Protein AF-A0A401YCT5-F1 (afdb_monomer_lite)

Foldseek 3Di:
DDDDDDDPVVVVVVVVLVCVVVVVLQDCDQFDADDDPNDGGDGHGRDPHPPDALVVCCVVCVVVPHHSLPDAAEDEDEEDADCDDAPDDRYYHLVSLLVNLLCCCQVNVHDHYHYDYPDPDCVRVVCCVPRNPVSNVVSNVVSVPDPDPPQDFDDDPDPDDGDDDDDDDDDD

Structure (mmCIF, N/CA/C/O backbone):
data_AF-A0A401YCT5-F1
#
_entry.id   AF-A0A401YCT5-F1
#
loop_
_atom_site.group_PDB
_atom_site.id
_atom_site.type_symbol
_atom_site.label_atom_id
_atom_site.label_alt_id
_atom_site.label_comp_id
_atom_site.label_asym_id
_atom_site.label_entity_id
_atom_site.label_seq_id
_atom_site.pdbx_PDB_ins_code
_atom_site.Cartn_x
_atom_site.Cartn_y
_atom_site.Cartn_z
_atom_site.occupancy
_atom_site.B_iso_or_equiv
_atom_site.auth_seq_id
_atom_site.auth_comp_id
_atom_site.auth_asym_id
_atom_site.auth_atom_id
_atom_site.pdbx_PDB_model_num
ATOM 1 N N . MET A 1 1 ? -13.717 17.353 10.729 1.00 43.44 1 MET A N 1
ATOM 2 C CA . MET A 1 1 ? -12.495 18.111 10.380 1.00 43.44 1 MET A CA 1
ATOM 3 C C . MET A 1 1 ? -12.785 19.583 10.639 1.00 43.44 1 MET A C 1
ATOM 5 O O . MET A 1 1 ? -13.664 20.114 9.981 1.00 43.44 1 MET A O 1
ATOM 9 N N . GLY A 1 2 ? -12.165 20.191 11.654 1.00 54.78 2 GLY A N 1
ATOM 10 C CA . GLY A 1 2 ? -12.547 21.516 12.175 1.00 54.78 2 GLY A CA 1
ATOM 11 C C . GLY A 1 2 ? -11.480 22.108 13.096 1.00 54.78 2 GLY A C 1
ATOM 12 O O . GLY A 1 2 ? -11.755 22.433 14.245 1.00 54.78 2 GLY A O 1
ATOM 13 N N . GLY A 1 3 ? -10.234 22.150 12.622 1.00 68.81 3 GLY A N 1
ATOM 14 C CA . GLY A 1 3 ? -9.149 22.804 13.353 1.00 68.81 3 GLY A CA 1
ATOM 15 C C . GLY A 1 3 ? -9.250 24.334 13.274 1.00 68.81 3 GLY A C 1
ATOM 16 O O . GLY A 1 3 ? -9.945 24.848 12.397 1.00 68.81 3 GLY A O 1
ATOM 17 N N . PRO A 1 4 ? -8.540 25.068 14.150 1.00 76.12 4 PRO A N 1
ATOM 18 C CA . PRO A 1 4 ? -8.446 26.522 14.059 1.00 76.12 4 PRO A CA 1
ATOM 19 C C . PRO A 1 4 ? -7.963 26.949 12.668 1.00 76.12 4 PRO A C 1
ATOM 21 O O . PRO A 1 4 ? -7.024 26.346 12.136 1.00 76.12 4 PRO A O 1
ATOM 24 N N . SER A 1 5 ? -8.587 27.981 12.092 1.00 78.38 5 SER A N 1
ATOM 25 C CA . SER A 1 5 ? -8.084 28.611 10.868 1.00 78.38 5 SER A CA 1
ATOM 26 C C . SER A 1 5 ? -6.718 29.234 11.160 1.00 78.38 5 SER A C 1
ATOM 28 O O . SER A 1 5 ? -6.582 29.967 12.137 1.00 78.38 5 SER A O 1
ATOM 30 N N . ARG A 1 6 ? -5.711 28.921 10.340 1.00 86.06 6 ARG A N 1
ATOM 31 C CA . ARG A 1 6 ? -4.319 29.371 10.501 1.00 86.06 6 ARG A CA 1
ATOM 32 C C . ARG A 1 6 ? -3.849 30.081 9.240 1.00 86.06 6 ARG A C 1
ATOM 34 O O . ARG A 1 6 ? -4.264 29.718 8.139 1.00 86.06 6 ARG A O 1
ATOM 41 N N . THR A 1 7 ? -2.965 31.062 9.392 1.00 92.50 7 THR A N 1
ATOM 42 C CA . THR A 1 7 ? -2.226 31.623 8.253 1.00 92.50 7 THR A CA 1
ATOM 43 C C . THR A 1 7 ? -1.269 30.574 7.663 1.00 92.50 7 THR A C 1
ATOM 45 O O . THR A 1 7 ? -0.924 29.609 8.349 1.00 92.50 7 THR A O 1
ATOM 48 N N . PRO A 1 8 ? -0.791 30.731 6.413 1.00 85.06 8 PRO A N 1
ATOM 49 C CA . PRO A 1 8 ? 0.145 29.775 5.816 1.00 85.06 8 PRO A CA 1
ATOM 50 C C . PRO A 1 8 ? 1.419 29.545 6.647 1.00 85.06 8 PRO A C 1
ATOM 52 O O . PRO A 1 8 ? 1.857 28.406 6.790 1.00 85.06 8 PRO A O 1
ATOM 55 N N . GLY A 1 9 ? 1.981 30.603 7.247 1.00 86.81 9 GLY A N 1
ATOM 56 C CA . GLY A 1 9 ? 3.164 30.495 8.110 1.00 86.81 9 GLY A CA 1
ATOM 57 C C . GLY A 1 9 ? 2.887 29.724 9.403 1.00 86.81 9 GLY A C 1
ATOM 58 O O . GLY A 1 9 ? 3.659 28.848 9.783 1.00 86.81 9 GLY A O 1
ATOM 59 N N . GLU A 1 10 ? 1.743 29.976 10.041 1.00 88.19 10 GLU A N 1
ATOM 60 C CA . GLU A 1 10 ? 1.317 29.237 11.236 1.00 88.19 10 GLU A CA 1
ATOM 61 C C . GLU A 1 10 ? 0.958 27.782 10.925 1.00 88.19 10 GLU A C 1
ATOM 63 O O . GLU A 1 10 ? 1.166 26.906 11.758 1.00 88.19 10 GLU A O 1
ATOM 68 N N . ALA A 1 11 ? 0.421 27.503 9.735 1.00 80.19 11 ALA A N 1
ATOM 69 C CA . ALA A 1 11 ? 0.149 26.142 9.291 1.00 80.19 11 ALA A CA 1
ATOM 70 C C . ALA A 1 11 ? 1.449 25.348 9.097 1.00 80.19 11 ALA A C 1
ATOM 72 O O . ALA A 1 11 ? 1.518 24.199 9.529 1.00 80.19 11 ALA A O 1
ATOM 73 N N . ALA A 1 12 ? 2.480 25.965 8.509 1.00 86.38 12 ALA A N 1
ATOM 74 C CA . ALA A 1 12 ? 3.793 25.343 8.349 1.00 86.38 12 ALA A CA 1
ATOM 75 C C . ALA A 1 12 ? 4.456 25.063 9.708 1.00 86.38 12 ALA A C 1
ATOM 77 O O . ALA A 1 12 ? 4.826 23.924 9.982 1.00 86.38 12 ALA A O 1
ATOM 78 N N . SER A 1 13 ? 4.505 26.057 10.603 1.00 88.00 13 SER A N 1
ATOM 79 C CA . SER A 1 13 ? 5.046 25.871 11.958 1.00 88.00 13 SER A CA 1
ATOM 80 C C . SER A 1 13 ? 4.264 24.844 12.784 1.00 88.00 13 SER A C 1
ATOM 82 O O . SER A 1 13 ? 4.860 24.075 13.534 1.00 88.00 13 SER A O 1
ATOM 84 N N . ALA A 1 14 ? 2.936 24.789 12.646 1.00 86.94 14 ALA A N 1
ATOM 85 C CA . ALA A 1 14 ? 2.133 23.756 13.293 1.00 86.94 14 ALA A CA 1
ATOM 86 C C . ALA A 1 14 ? 2.418 22.363 12.713 1.00 86.94 14 ALA A C 1
ATOM 88 O O . ALA A 1 14 ? 2.448 21.395 13.463 1.00 86.94 14 ALA A O 1
ATOM 89 N N . LEU A 1 15 ? 2.648 22.233 11.404 1.00 87.25 15 LEU A N 1
ATOM 90 C CA . LEU A 1 15 ? 2.974 20.941 10.802 1.00 87.25 15 LEU A CA 1
ATOM 91 C C . LEU A 1 15 ? 4.332 20.409 11.280 1.00 87.25 15 LEU A C 1
ATOM 93 O O . LEU A 1 15 ? 4.420 19.232 11.619 1.00 87.25 15 LEU A O 1
ATOM 97 N N . GLU A 1 16 ? 5.358 21.261 11.342 1.00 87.94 16 GLU A N 1
ATOM 98 C CA . GLU A 1 16 ? 6.670 20.902 11.904 1.00 87.94 16 GLU A CA 1
ATOM 99 C C . GLU A 1 16 ? 6.518 20.370 13.334 1.00 87.94 16 GLU A C 1
ATOM 101 O O . GLU A 1 16 ? 6.941 19.259 13.650 1.00 87.94 16 GLU A O 1
ATOM 106 N N . GLU A 1 17 ? 5.787 21.110 14.165 1.00 89.62 17 GLU A N 1
ATOM 107 C CA . GLU A 1 17 ? 5.539 20.737 15.552 1.00 89.62 17 GLU A CA 1
ATOM 108 C C . GLU A 1 17 ? 4.686 19.460 15.692 1.00 89.62 17 GLU A C 1
ATOM 110 O O . GLU A 1 17 ? 4.881 18.663 16.610 1.00 89.62 17 GLU A O 1
ATOM 115 N N . ALA A 1 18 ? 3.751 19.221 14.768 1.00 86.25 18 ALA A N 1
ATOM 116 C CA . ALA A 1 18 ? 2.960 17.996 14.735 1.00 86.25 18 ALA A CA 1
ATOM 117 C C . ALA A 1 18 ? 3.823 16.765 14.417 1.00 86.25 18 ALA A C 1
ATOM 119 O O . ALA A 1 18 ? 3.573 15.689 14.961 1.00 86.25 18 ALA A O 1
ATOM 120 N N . VAL A 1 19 ? 4.844 16.900 13.566 1.00 85.56 19 VAL A N 1
ATOM 121 C CA . VAL A 1 19 ? 5.789 15.809 13.278 1.00 85.56 19 VAL A CA 1
ATOM 122 C C . VAL A 1 19 ? 6.609 15.456 14.522 1.00 85.56 19 VAL A C 1
ATOM 124 O O . VAL A 1 19 ? 6.782 14.266 14.806 1.00 85.56 19 VAL A O 1
ATOM 127 N N . ASP A 1 20 ? 7.036 16.460 15.292 1.00 84.81 20 ASP A N 1
ATOM 128 C CA . ASP A 1 20 ? 7.740 16.268 16.568 1.00 84.81 20 ASP A CA 1
ATOM 129 C C . ASP A 1 20 ? 6.869 15.573 17.623 1.00 84.81 20 ASP A C 1
ATOM 131 O O . ASP A 1 20 ? 7.373 14.812 18.444 1.00 84.81 20 ASP A O 1
ATOM 135 N N . VAL A 1 21 ? 5.548 15.763 17.565 1.00 85.00 21 VAL A N 1
ATOM 136 C CA . VAL A 1 21 ? 4.576 15.055 18.410 1.00 85.00 21 VAL A CA 1
ATOM 137 C C . VAL A 1 21 ? 4.317 13.619 17.935 1.00 85.00 21 VAL A C 1
ATOM 139 O O . VAL A 1 21 ? 4.257 12.694 18.748 1.00 85.00 21 VAL A O 1
ATOM 142 N N . ILE A 1 22 ? 4.129 13.409 16.629 1.00 80.19 22 ILE A N 1
ATOM 143 C CA . ILE A 1 22 ? 3.685 12.121 16.070 1.00 80.19 22 ILE A CA 1
ATOM 144 C C . ILE A 1 22 ? 4.801 11.070 16.096 1.00 80.19 22 ILE A C 1
ATOM 146 O O . ILE A 1 22 ? 4.525 9.899 16.357 1.00 80.19 22 ILE A O 1
ATOM 150 N N . ARG A 1 23 ? 6.060 11.453 15.851 1.00 77.38 23 ARG A N 1
ATOM 151 C CA . ARG A 1 23 ? 7.175 10.489 15.798 1.00 77.38 23 ARG A CA 1
ATOM 152 C C . ARG A 1 23 ? 7.395 9.750 17.129 1.00 77.38 23 ARG A C 1
ATOM 154 O O . ARG A 1 23 ? 7.425 8.520 17.092 1.00 77.38 23 ARG A O 1
ATOM 161 N N . PRO A 1 24 ? 7.481 10.425 18.293 1.00 76.62 24 PRO A N 1
ATOM 162 C CA . PRO A 1 24 ? 7.557 9.744 19.587 1.00 76.62 24 PRO A CA 1
ATOM 163 C C . PRO A 1 24 ? 6.280 8.962 19.924 1.00 76.62 24 PRO A C 1
ATOM 165 O O . PRO A 1 24 ? 6.342 7.909 20.545 1.00 76.62 24 PRO A O 1
ATOM 168 N N . MET A 1 25 ? 5.108 9.418 19.463 1.00 74.44 25 MET A N 1
ATOM 169 C CA . MET A 1 25 ? 3.845 8.678 19.627 1.00 74.44 25 MET A CA 1
ATOM 170 C C . MET A 1 25 ? 3.819 7.328 18.888 1.00 74.44 25 MET A C 1
ATOM 172 O O . MET A 1 25 ? 2.940 6.510 19.161 1.00 74.44 25 MET A O 1
ATOM 176 N N . TRP A 1 26 ? 4.755 7.086 17.966 1.00 70.25 26 TRP A N 1
ATOM 177 C CA . TRP A 1 26 ? 4.943 5.813 17.259 1.00 70.25 26 TRP A CA 1
ATOM 178 C C . TRP A 1 26 ? 6.243 5.082 17.652 1.00 70.25 26 TRP A C 1
ATOM 180 O O . TRP A 1 26 ? 6.621 4.105 16.996 1.00 70.25 26 TRP A O 1
ATOM 190 N N . SER A 1 27 ? 6.930 5.535 18.708 1.00 64.06 27 SER A N 1
ATOM 191 C CA . SER A 1 27 ? 8.117 4.886 19.278 1.00 64.06 27 SER A CA 1
ATOM 192 C C . SER A 1 27 ? 7.753 3.980 20.469 1.00 64.06 27 SER A C 1
ATOM 194 O O . SER A 1 27 ? 6.594 3.895 20.870 1.00 64.06 27 SER A O 1
ATOM 196 N N . ASP A 1 28 ? 8.741 3.281 21.041 1.00 60.97 28 ASP A N 1
ATOM 197 C CA . ASP A 1 28 ? 8.564 2.459 22.254 1.00 60.97 28 ASP A CA 1
ATOM 198 C C . ASP A 1 28 ? 8.748 3.271 23.556 1.00 60.97 28 ASP A C 1
ATOM 200 O O . ASP A 1 28 ? 9.032 2.719 24.624 1.00 60.97 28 ASP A O 1
ATOM 204 N N . GLU A 1 29 ? 8.652 4.600 23.490 1.00 71.31 29 GLU A N 1
ATOM 205 C CA . GLU A 1 29 ? 8.807 5.455 24.663 1.00 71.31 29 GLU A CA 1
ATOM 206 C C . GLU A 1 29 ? 7.686 5.242 25.684 1.00 71.31 29 GLU A C 1
ATOM 208 O O . GLU A 1 29 ? 6.504 5.182 25.360 1.00 71.31 29 GLU A O 1
ATOM 213 N N . ARG A 1 30 ? 8.051 5.193 26.971 1.00 69.62 30 ARG A N 1
ATOM 214 C CA . ARG A 1 30 ? 7.075 5.017 28.060 1.00 69.62 30 ARG A CA 1
ATOM 215 C C . ARG A 1 30 ? 6.119 6.199 28.215 1.00 69.62 30 ARG A C 1
ATOM 217 O O . ARG A 1 30 ? 5.020 6.015 28.715 1.00 69.62 30 ARG A O 1
ATOM 224 N N . SER A 1 31 ? 6.534 7.409 27.847 1.00 80.75 31 SER A N 1
ATOM 225 C CA . SER A 1 31 ? 5.697 8.607 27.937 1.00 80.75 31 SER A CA 1
ATOM 226 C C . SER A 1 31 ? 6.256 9.714 27.051 1.00 80.75 31 SER A C 1
ATOM 228 O O . SER A 1 31 ? 7.426 10.064 27.205 1.00 80.75 31 SER A O 1
ATOM 230 N N . VAL A 1 32 ? 5.410 10.324 26.230 1.00 82.06 32 VAL A N 1
ATOM 231 C CA . VAL A 1 32 ? 5.748 11.454 25.364 1.00 82.06 32 VAL A CA 1
ATOM 232 C C . VAL A 1 32 ? 5.346 12.756 26.046 1.00 82.06 32 VAL A C 1
ATOM 234 O O . VAL A 1 32 ? 4.208 12.939 26.496 1.00 82.06 32 VAL A O 1
ATOM 237 N N . ARG A 1 33 ? 6.301 13.682 26.133 1.00 85.25 33 ARG A N 1
ATOM 238 C CA . ARG A 1 33 ? 6.078 15.062 26.567 1.00 85.25 33 ARG A CA 1
ATOM 239 C C . ARG A 1 33 ? 6.488 15.989 25.440 1.00 85.25 33 ARG A C 1
ATOM 241 O O . ARG A 1 33 ? 7.541 15.795 24.848 1.00 85.25 33 ARG A O 1
ATOM 248 N N . HIS A 1 34 ? 5.669 16.995 25.185 1.00 86.25 34 HIS A N 1
ATOM 249 C CA . HIS A 1 34 ? 5.949 18.014 24.184 1.00 86.25 34 HIS A CA 1
ATOM 250 C C . HIS A 1 34 ? 5.352 19.331 24.651 1.00 86.25 34 HIS A C 1
ATOM 252 O O . HIS A 1 34 ? 4.202 19.354 25.079 1.00 86.25 34 HIS A O 1
ATOM 258 N N . ALA A 1 35 ? 6.118 20.411 24.596 1.00 87.69 35 ALA A N 1
ATOM 259 C CA . ALA A 1 35 ? 5.661 21.735 25.007 1.00 87.69 35 ALA A CA 1
ATOM 260 C C . ALA A 1 35 ? 5.941 22.730 23.883 1.00 87.69 35 ALA A C 1
ATOM 262 O O . ALA A 1 35 ? 6.817 23.587 23.992 1.00 87.69 35 ALA A O 1
ATOM 263 N N . GLY A 1 36 ? 5.232 22.555 22.771 1.00 88.25 36 GLY A N 1
ATOM 264 C CA . GLY A 1 36 ? 5.334 23.448 21.632 1.00 88.25 36 GLY A CA 1
ATOM 265 C C . GLY A 1 36 ? 4.265 24.543 21.651 1.00 88.25 36 GLY A C 1
ATOM 266 O O . GLY A 1 36 ? 3.459 24.661 22.579 1.00 88.25 36 GLY A O 1
ATOM 267 N N . ARG A 1 37 ? 4.293 25.400 20.631 1.00 87.81 37 ARG A N 1
ATOM 268 C CA . ARG A 1 37 ? 3.412 26.572 20.524 1.00 87.81 37 ARG A CA 1
ATOM 269 C C . ARG A 1 37 ? 2.002 26.197 20.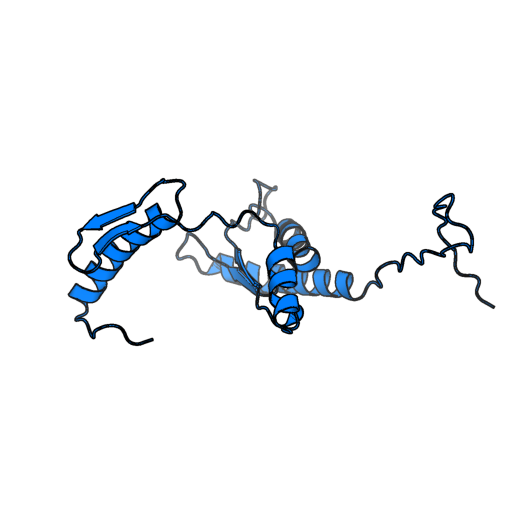075 1.00 87.81 37 ARG A C 1
ATOM 271 O O . ARG A 1 37 ? 1.063 26.942 20.341 1.00 87.81 37 ARG A O 1
ATOM 278 N N . HIS A 1 38 ? 1.850 25.078 19.374 1.00 84.94 38 HIS A N 1
ATOM 279 C CA . HIS A 1 38 ? 0.594 24.634 18.774 1.00 84.94 38 HIS A CA 1
ATOM 280 C C . HIS A 1 38 ? 0.029 23.357 19.414 1.00 84.94 38 HIS A C 1
ATOM 282 O O . HIS A 1 38 ? -1.184 23.148 19.381 1.00 84.94 38 HIS A O 1
ATOM 288 N N . TYR A 1 39 ? 0.882 22.528 20.008 1.00 85.12 39 TYR A N 1
ATOM 289 C CA . TYR A 1 39 ? 0.585 21.229 20.583 1.00 85.12 39 TYR A CA 1
ATOM 290 C C . TYR A 1 39 ? 1.327 21.063 21.907 1.00 85.12 39 TYR A C 1
ATOM 292 O O . TYR A 1 39 ? 2.526 21.313 22.029 1.00 85.12 39 TYR A O 1
ATOM 300 N N . HIS A 1 40 ? 0.603 20.580 22.911 1.00 88.75 40 HIS A N 1
ATOM 301 C CA . HIS A 1 40 ? 1.155 20.321 24.230 1.00 88.75 40 HIS A CA 1
ATOM 302 C C . HIS A 1 40 ? 0.753 18.920 24.693 1.00 88.75 40 HIS A C 1
ATOM 304 O O . HIS A 1 40 ? -0.433 18.605 24.788 1.00 88.75 40 HIS A O 1
ATOM 310 N N . LEU A 1 41 ? 1.743 18.085 25.003 1.00 82.69 41 LEU A N 1
ATOM 311 C CA . LEU A 1 41 ? 1.581 16.739 25.541 1.00 82.69 41 LEU A CA 1
ATOM 312 C C . LEU A 1 41 ? 2.184 16.661 26.942 1.00 82.69 41 LEU A C 1
ATOM 314 O O . LEU A 1 41 ? 3.368 16.923 27.144 1.00 82.69 41 LEU A O 1
ATOM 318 N N . ALA A 1 42 ? 1.378 16.229 27.908 1.00 84.31 42 ALA A N 1
ATOM 319 C CA . ALA A 1 42 ? 1.772 16.115 29.308 1.00 84.31 42 ALA A CA 1
ATOM 320 C C . ALA A 1 42 ? 1.928 14.644 29.734 1.00 84.31 42 ALA A C 1
ATOM 322 O O . ALA A 1 42 ? 1.198 14.155 30.589 1.00 84.31 42 ALA A O 1
ATOM 323 N N . GLY A 1 43 ? 2.884 13.926 29.136 1.00 79.94 43 GLY A N 1
ATOM 324 C CA . GLY A 1 43 ? 3.198 12.544 29.525 1.00 79.94 43 GLY A CA 1
ATOM 325 C C . GLY A 1 43 ? 2.222 11.517 28.954 1.00 79.94 43 GLY A C 1
ATOM 326 O O . GLY A 1 43 ? 1.873 10.547 29.627 1.00 79.94 43 GLY A O 1
ATOM 327 N N . VAL A 1 44 ? 1.775 11.739 27.718 1.00 79.88 44 VAL A N 1
ATOM 328 C CA . VAL A 1 44 ? 0.878 10.821 27.010 1.00 79.88 44 VAL A CA 1
ATOM 329 C C . VAL A 1 44 ? 1.619 9.519 26.732 1.00 79.88 44 VAL A C 1
ATOM 331 O O . VAL A 1 44 ? 2.761 9.539 26.285 1.00 79.88 44 VAL A O 1
ATOM 334 N N . HIS A 1 45 ? 0.984 8.385 27.010 1.00 75.69 45 HIS A N 1
ATOM 335 C CA . HIS A 1 45 ? 1.551 7.085 26.668 1.00 75.69 45 HIS A CA 1
ATOM 336 C C . HIS A 1 45 ? 1.245 6.793 25.192 1.00 75.69 45 HIS A C 1
ATOM 338 O O . HIS A 1 45 ? 0.067 6.848 24.818 1.00 75.69 45 HIS A O 1
ATOM 344 N N . PRO A 1 46 ? 2.259 6.503 24.355 1.00 69.31 46 PRO A N 1
ATOM 345 C CA . PRO A 1 46 ? 2.043 5.990 23.009 1.00 69.31 46 PRO A CA 1
ATOM 346 C C . PRO A 1 46 ? 1.076 4.808 23.030 1.00 69.31 46 PRO A C 1
ATOM 348 O O . PRO A 1 46 ? 1.126 3.963 23.929 1.00 69.31 46 PRO A O 1
ATOM 351 N N . GLY A 1 47 ? 0.174 4.758 22.048 1.00 54.91 47 GLY A N 1
ATOM 352 C CA . GLY A 1 47 ? -0.677 3.586 21.870 1.00 54.91 47 GLY A CA 1
ATOM 353 C C . GLY A 1 47 ? 0.196 2.344 21.664 1.00 54.91 47 GLY A C 1
ATOM 354 O O . GLY A 1 47 ? 1.298 2.466 21.121 1.00 54.91 47 GLY A O 1
ATOM 355 N N . PRO A 1 48 ? -0.257 1.150 22.083 1.00 58.38 48 PRO A N 1
ATOM 356 C CA . PRO A 1 48 ? 0.502 -0.064 21.831 1.00 58.38 48 PRO A CA 1
ATOM 357 C C . PRO A 1 48 ? 0.782 -0.150 20.332 1.00 58.38 48 PRO A C 1
ATOM 359 O O . PRO A 1 48 ? -0.119 0.082 19.516 1.00 58.38 48 PRO A O 1
ATOM 362 N N . ARG A 1 49 ? 2.026 -0.481 19.962 1.00 53.91 49 ARG A N 1
ATOM 363 C CA . ARG A 1 49 ? 2.325 -0.848 18.577 1.00 53.91 49 ARG A CA 1
ATOM 364 C C . ARG A 1 49 ? 1.269 -1.846 18.114 1.00 53.91 49 ARG A C 1
ATOM 366 O O . ARG A 1 49 ? 0.924 -2.724 18.905 1.00 53.91 49 ARG A O 1
ATOM 373 N N . PRO A 1 50 ? 0.755 -1.746 16.878 1.00 51.66 50 PRO A N 1
ATOM 374 C CA . PRO A 1 50 ? -0.096 -2.790 16.335 1.00 51.66 50 PRO A CA 1
ATOM 375 C C . PRO A 1 50 ? 0.649 -4.133 16.416 1.00 51.66 50 PRO A C 1
ATOM 377 O O . PRO A 1 50 ? 1.540 -4.414 15.624 1.00 51.66 50 PRO A O 1
ATOM 380 N N . VAL A 1 51 ? 0.333 -4.923 17.443 1.00 48.62 51 VAL A N 1
ATOM 381 C CA . VAL A 1 51 ? 1.011 -6.181 17.807 1.00 48.62 51 VAL A CA 1
ATOM 382 C C . VAL A 1 51 ? 0.375 -7.390 17.129 1.00 48.62 51 VAL A C 1
ATOM 384 O O . VAL A 1 51 ? 0.813 -8.519 17.329 1.00 48.62 51 VAL A O 1
ATOM 387 N N . HIS A 1 52 ? -0.675 -7.171 16.338 1.00 51.06 52 HIS A N 1
ATOM 388 C CA . HIS A 1 52 ? -1.518 -8.243 15.843 1.00 51.06 52 HIS A CA 1
ATOM 389 C C . HIS A 1 52 ? -1.443 -8.385 14.322 1.00 51.06 52 HIS A C 1
ATOM 391 O O . HIS A 1 52 ? -1.405 -7.374 13.615 1.00 51.06 52 HIS A O 1
ATOM 397 N N . PRO A 1 53 ? -1.470 -9.632 13.814 1.00 56.00 53 PRO A N 1
ATOM 398 C CA . PRO A 1 53 ? -1.649 -9.888 12.395 1.00 56.00 53 PRO A CA 1
ATOM 399 C C . PRO A 1 53 ? -2.950 -9.238 11.914 1.00 56.00 53 PRO A C 1
ATOM 401 O O . PRO A 1 53 ? -3.889 -9.040 12.689 1.00 56.00 53 PRO A O 1
ATOM 404 N N . MET A 1 54 ? -3.013 -8.921 10.622 1.00 60.22 54 MET A N 1
ATOM 405 C CA . MET A 1 54 ? -4.140 -8.199 10.015 1.00 60.22 54 MET A CA 1
ATOM 406 C C . MET A 1 54 ? -5.514 -8.827 10.304 1.00 60.22 54 MET A C 1
ATOM 408 O O . MET A 1 54 ? -6.500 -8.097 10.339 1.00 60.22 54 MET A O 1
ATOM 412 N N . GLY A 1 55 ? -5.568 -10.126 10.629 1.00 62.72 55 GLY A N 1
ATOM 413 C CA . GLY A 1 55 ? -6.783 -10.823 11.064 1.00 62.72 55 GLY A CA 1
ATOM 414 C C . GLY A 1 55 ? -7.505 -10.199 12.268 1.00 62.72 55 GLY A C 1
ATOM 415 O O . GLY A 1 55 ? -8.725 -10.285 12.337 1.00 62.72 55 GLY A O 1
ATOM 416 N N . ARG A 1 56 ? -6.822 -9.470 13.164 1.00 76.38 56 ARG A N 1
ATOM 417 C CA . ARG A 1 56 ? -7.505 -8.817 14.3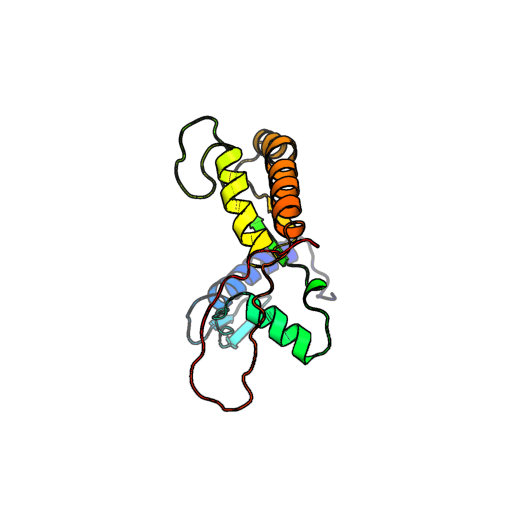01 1.00 76.38 56 ARG A CA 1
ATOM 418 C C . ARG A 1 56 ? -8.414 -7.658 13.884 1.00 76.38 56 ARG A C 1
ATOM 420 O O . ARG A 1 56 ? -9.354 -7.316 14.595 1.00 76.38 56 ARG A O 1
ATOM 427 N N . ILE A 1 57 ? -8.145 -7.039 12.734 1.00 79.50 57 ILE A N 1
ATOM 428 C CA . ILE A 1 57 ? -9.035 -6.014 12.173 1.00 79.50 57 ILE A CA 1
ATOM 429 C C . ILE A 1 57 ? -10.348 -6.665 11.719 1.00 79.50 57 ILE A C 1
ATOM 431 O O . ILE A 1 57 ? -11.409 -6.063 11.870 1.00 79.50 57 ILE A O 1
ATOM 435 N N . ASP A 1 58 ? -10.280 -7.894 11.208 1.00 82.75 58 ASP A N 1
ATOM 436 C CA . ASP A 1 58 ? -11.443 -8.643 10.729 1.00 82.75 58 ASP A CA 1
ATOM 437 C C . ASP A 1 58 ? -12.294 -9.120 11.898 1.00 82.75 58 ASP A C 1
ATOM 439 O O . ASP A 1 58 ? -13.509 -8.941 11.879 1.00 82.75 58 ASP A O 1
ATOM 443 N N . GLU A 1 59 ? -11.645 -9.650 12.936 1.00 82.88 59 GLU A N 1
ATOM 444 C CA . GLU A 1 59 ? -12.282 -9.999 14.208 1.00 82.88 59 GLU A CA 1
ATOM 445 C C . GLU A 1 59 ? -13.001 -8.781 14.799 1.00 82.88 59 GLU A C 1
ATOM 447 O O . GLU A 1 59 ? -14.207 -8.832 15.030 1.00 82.88 59 GLU A O 1
ATOM 452 N N . GLY A 1 60 ? -12.306 -7.646 14.932 1.00 84.88 60 GLY A N 1
ATOM 453 C CA . GLY A 1 60 ? -12.89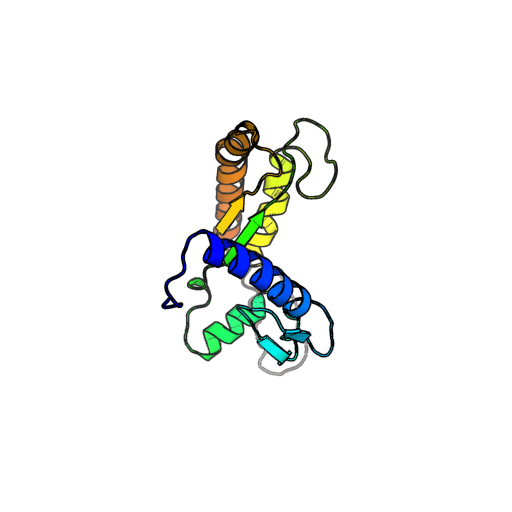9 -6.420 15.467 1.00 84.88 60 GLY A CA 1
ATOM 454 C C . GLY A 1 60 ? -14.029 -5.852 14.600 1.00 84.88 60 GLY A C 1
ATOM 455 O O . GLY A 1 60 ? -14.991 -5.298 15.128 1.00 84.88 60 GLY A O 1
ATOM 456 N N . ALA A 1 61 ? -13.954 -5.993 13.272 1.00 83.56 61 ALA A N 1
ATOM 457 C CA . ALA A 1 61 ? -15.051 -5.619 12.381 1.00 83.56 61 ALA A CA 1
ATOM 458 C C . ALA A 1 61 ? -16.269 -6.533 12.592 1.00 83.56 61 ALA A C 1
ATOM 460 O O . ALA A 1 61 ? -17.387 -6.037 12.745 1.00 83.56 61 ALA A O 1
ATOM 461 N N . ALA A 1 62 ? -16.049 -7.847 12.659 1.00 87.06 62 ALA A N 1
ATOM 462 C CA . ALA A 1 62 ? -17.106 -8.828 12.861 1.00 87.06 62 ALA A CA 1
ATOM 463 C C . ALA A 1 62 ? -17.801 -8.667 14.225 1.00 87.06 62 ALA A C 1
ATOM 465 O O . ALA A 1 62 ? -19.027 -8.744 14.288 1.00 87.06 62 ALA A O 1
ATOM 466 N N . GLU A 1 63 ? -17.050 -8.371 15.292 1.00 92.50 63 GLU A N 1
ATOM 467 C CA . GLU A 1 63 ? -17.577 -8.130 16.646 1.00 92.50 63 GLU A CA 1
ATOM 468 C C . GLU A 1 63 ? -18.620 -7.003 16.698 1.00 92.50 63 GLU A C 1
ATOM 470 O O . GLU A 1 63 ? -19.567 -7.069 17.480 1.00 92.50 63 GLU A O 1
ATOM 475 N N . VAL A 1 64 ? -18.490 -5.991 15.835 1.00 93.88 64 VAL A N 1
ATOM 476 C CA . VAL A 1 64 ? -19.446 -4.873 15.730 1.00 93.88 64 VAL A CA 1
ATOM 477 C C . VAL A 1 64 ? -20.434 -5.032 14.568 1.00 93.88 64 VAL A C 1
ATOM 479 O O . VAL A 1 64 ? -21.099 -4.072 14.181 1.00 93.88 64 VAL A O 1
ATOM 482 N N . GLY A 1 65 ? -20.530 -6.232 13.986 1.00 91.50 65 GLY A N 1
ATOM 483 C CA . GLY A 1 65 ? -21.446 -6.547 12.886 1.00 91.50 65 GLY A CA 1
ATOM 484 C C . GLY A 1 65 ? -21.063 -5.929 11.538 1.00 91.50 65 GLY A C 1
ATOM 485 O O . GLY A 1 65 ? -21.885 -5.890 10.623 1.00 91.50 65 GLY A O 1
ATOM 486 N N . ARG A 1 66 ? -19.829 -5.438 11.386 1.00 89.94 66 ARG A N 1
ATOM 487 C CA . ARG A 1 66 ? -19.307 -4.945 10.110 1.00 89.94 66 ARG A CA 1
ATOM 488 C C . ARG A 1 66 ? -18.721 -6.106 9.314 1.00 89.94 66 ARG A C 1
ATOM 490 O O . ARG A 1 66 ? -17.851 -6.822 9.795 1.00 89.94 66 ARG A O 1
ATOM 497 N N . GLU A 1 67 ? -19.116 -6.231 8.050 1.00 87.12 67 GLU A N 1
ATOM 498 C CA . GLU A 1 67 ? -18.501 -7.191 7.131 1.00 87.12 67 GLU A CA 1
ATOM 499 C C . GLU A 1 67 ? -17.004 -6.857 6.915 1.00 87.12 67 GLU A C 1
ATOM 501 O O . GLU A 1 67 ? -16.698 -5.770 6.406 1.00 87.12 67 GLU A O 1
ATOM 506 N N . PRO A 1 68 ? -16.052 -7.761 7.241 1.00 83.19 68 PRO A N 1
ATOM 507 C CA . PRO A 1 68 ? -14.612 -7.491 7.128 1.00 83.19 68 PRO A CA 1
ATOM 508 C C . PRO A 1 68 ? -14.143 -7.111 5.716 1.00 83.19 68 PRO A C 1
ATOM 510 O O . PRO A 1 68 ? -13.189 -6.342 5.559 1.00 83.19 68 PRO A O 1
ATOM 513 N N . ALA A 1 69 ? -14.835 -7.596 4.681 1.00 81.06 69 ALA A N 1
ATOM 514 C CA . ALA A 1 69 ? -14.558 -7.264 3.282 1.00 81.06 69 ALA A CA 1
ATOM 515 C C . ALA A 1 69 ? -14.807 -5.780 2.943 1.00 81.06 69 ALA A C 1
ATOM 517 O O . ALA A 1 69 ? -14.258 -5.269 1.971 1.00 81.06 69 ALA A O 1
ATOM 518 N N . THR A 1 70 ? -15.581 -5.058 3.761 1.00 85.19 70 THR A N 1
ATOM 519 C CA . THR A 1 70 ? -15.830 -3.610 3.604 1.00 85.19 70 THR A CA 1
ATOM 520 C C . THR A 1 70 ? -14.727 -2.740 4.210 1.00 85.19 70 THR A C 1
ATOM 522 O O . THR A 1 70 ? -14.767 -1.508 4.122 1.00 85.19 70 THR A O 1
ATOM 525 N N . VAL A 1 71 ? -13.759 -3.343 4.903 1.00 83.12 71 VAL A N 1
ATOM 526 C CA . VAL A 1 71 ? -12.592 -2.634 5.429 1.00 83.12 71 VAL A CA 1
ATOM 527 C C . VAL A 1 71 ? -11.623 -2.397 4.284 1.00 83.12 71 VAL A C 1
ATOM 529 O O . VAL A 1 71 ? -11.060 -3.343 3.747 1.00 83.12 71 VAL A O 1
ATOM 532 N N . ARG A 1 72 ? -11.407 -1.125 3.942 1.00 83.00 72 ARG A N 1
ATOM 533 C CA . ARG A 1 72 ? -10.418 -0.737 2.940 1.00 83.00 72 ARG A CA 1
ATOM 534 C C . ARG A 1 72 ? -9.007 -0.838 3.521 1.00 83.00 72 ARG A C 1
ATOM 536 O O . ARG A 1 72 ? -8.692 -0.137 4.483 1.00 83.00 72 ARG A O 1
ATOM 543 N N . ARG A 1 73 ? -8.161 -1.686 2.937 1.00 81.69 73 ARG A N 1
ATOM 544 C CA . ARG A 1 73 ? -6.778 -1.945 3.364 1.00 81.69 73 ARG A CA 1
ATOM 545 C C . ARG A 1 73 ? -5.802 -1.350 2.360 1.00 81.69 73 ARG A C 1
ATOM 547 O O . ARG A 1 73 ? -5.659 -1.833 1.235 1.00 81.69 73 ARG A O 1
ATOM 554 N N . VAL A 1 74 ? -5.145 -0.278 2.796 1.00 83.44 74 VAL A N 1
ATOM 555 C CA . VAL A 1 74 ? -4.218 0.514 1.988 1.00 83.44 74 VAL A CA 1
ATOM 556 C C . VAL A 1 74 ? -2.782 0.232 2.415 1.00 83.44 74 VAL A C 1
ATOM 558 O O . VAL A 1 74 ? -2.455 0.367 3.593 1.00 83.44 74 VAL A O 1
ATOM 561 N N . ARG A 1 75 ? -1.912 -0.102 1.457 1.00 78.75 75 ARG A N 1
ATOM 562 C CA . ARG A 1 75 ? -0.469 -0.259 1.673 1.00 78.75 75 ARG A CA 1
ATOM 563 C C . ARG A 1 75 ? 0.319 0.726 0.822 1.00 78.75 75 ARG A C 1
ATOM 565 O O . ARG A 1 75 ? 0.134 0.784 -0.392 1.00 78.75 75 ARG A O 1
ATOM 572 N N . ASN A 1 76 ? 1.249 1.437 1.453 1.00 79.06 76 ASN A N 1
ATOM 573 C CA . ASN A 1 76 ? 2.260 2.205 0.736 1.00 79.06 76 ASN A CA 1
ATOM 574 C C . ASN A 1 76 ? 3.345 1.257 0.215 1.00 79.06 76 ASN A C 1
ATOM 576 O O . ASN A 1 76 ? 3.856 0.413 0.953 1.00 79.06 76 ASN A O 1
ATOM 580 N N . VAL A 1 77 ? 3.678 1.392 -1.062 1.00 81.50 77 VAL A N 1
ATOM 581 C CA . VAL A 1 77 ? 4.625 0.546 -1.781 1.00 81.50 77 VAL A CA 1
ATOM 582 C C . VAL A 1 77 ? 5.752 1.427 -2.301 1.00 81.50 77 VAL A C 1
ATOM 584 O O . VAL A 1 77 ? 5.523 2.322 -3.113 1.00 81.50 77 VAL A O 1
ATOM 587 N N . PHE A 1 78 ? 6.965 1.145 -1.840 1.00 78.81 78 PHE A N 1
ATOM 588 C CA . PHE A 1 78 ? 8.194 1.823 -2.239 1.00 78.81 78 PHE A CA 1
ATOM 589 C C . PHE A 1 78 ? 9.179 0.791 -2.781 1.00 78.81 78 PHE A C 1
ATOM 591 O O . PHE A 1 78 ? 9.149 -0.363 -2.359 1.00 78.81 78 PHE A O 1
ATOM 598 N N . GLY A 1 79 ? 10.029 1.206 -3.716 1.00 81.00 79 GLY A N 1
ATOM 599 C CA . GLY A 1 79 ? 11.038 0.338 -4.313 1.00 81.00 79 GLY A CA 1
ATOM 600 C C . GLY A 1 79 ? 11.464 0.793 -5.704 1.00 81.00 79 GLY A C 1
ATOM 601 O O . GLY A 1 79 ? 10.867 1.704 -6.287 1.00 81.00 79 GLY A O 1
ATOM 602 N N . THR A 1 80 ? 12.450 0.109 -6.270 1.00 84.06 80 THR A N 1
ATOM 603 C CA . THR A 1 80 ? 13.039 0.446 -7.571 1.00 84.06 80 THR A CA 1
ATOM 604 C C . THR A 1 80 ? 12.749 -0.650 -8.594 1.00 84.06 80 THR A C 1
ATOM 606 O O . THR A 1 80 ? 13.155 -1.801 -8.427 1.00 84.06 80 THR A O 1
ATOM 609 N N . VAL A 1 81 ? 12.050 -0.295 -9.677 1.00 85.62 81 VAL A N 1
ATOM 610 C CA . VAL A 1 81 ? 11.847 -1.203 -10.817 1.00 85.62 81 VAL A CA 1
ATOM 611 C C . VAL A 1 81 ? 13.094 -1.152 -11.692 1.00 85.62 81 VAL A C 1
ATOM 613 O O . VAL A 1 81 ? 13.461 -0.081 -12.178 1.00 85.62 81 VAL A O 1
ATOM 616 N N . THR A 1 82 ? 13.739 -2.296 -11.894 1.00 86.94 82 THR A N 1
ATOM 617 C CA . THR A 1 82 ? 14.954 -2.419 -12.710 1.00 86.94 82 THR A CA 1
ATOM 618 C C . THR A 1 82 ? 14.799 -3.556 -13.711 1.00 86.94 82 THR A C 1
ATOM 620 O O . THR A 1 82 ? 14.064 -4.503 -13.467 1.00 86.94 82 THR A O 1
ATOM 623 N N . ASP A 1 83 ? 15.514 -3.494 -14.832 1.00 87.25 83 ASP A N 1
ATOM 624 C CA . ASP A 1 83 ? 15.571 -4.603 -15.800 1.00 87.25 83 ASP A CA 1
ATOM 625 C C . ASP A 1 83 ? 16.671 -5.628 -15.444 1.00 87.25 83 ASP A C 1
ATOM 627 O O . ASP A 1 83 ? 16.882 -6.614 -16.147 1.00 87.25 83 ASP A O 1
ATOM 631 N N . GLY A 1 84 ? 17.401 -5.370 -14.352 1.00 87.50 84 GLY A N 1
ATOM 632 C CA . GLY A 1 84 ? 18.505 -6.184 -13.855 1.00 87.50 84 GLY A CA 1
ATOM 633 C C . GLY A 1 84 ? 18.068 -7.265 -12.858 1.00 87.50 84 GLY A C 1
ATOM 634 O O . GLY A 1 84 ? 16.878 -7.439 -12.595 1.00 87.50 84 GLY A O 1
ATOM 635 N N . PRO A 1 85 ? 19.029 -8.010 -12.284 1.00 87.50 85 PRO A N 1
ATOM 636 C CA . PRO A 1 85 ? 18.737 -9.019 -11.273 1.00 87.50 85 PRO A CA 1
ATOM 637 C C . PRO A 1 85 ? 18.095 -8.405 -10.022 1.00 87.50 85 PRO A C 1
ATOM 639 O O . PRO A 1 85 ? 18.299 -7.232 -9.704 1.00 87.50 85 PRO A O 1
ATOM 642 N N . SER A 1 86 ? 17.347 -9.234 -9.295 1.00 89.62 86 SER A N 1
ATOM 643 C CA . SER A 1 86 ? 16.754 -8.890 -8.003 1.00 89.62 86 SER A CA 1
ATOM 644 C C . SER A 1 86 ? 17.815 -8.388 -7.020 1.00 89.62 86 SER A C 1
ATOM 646 O O . SER A 1 86 ? 18.781 -9.090 -6.728 1.00 89.62 86 SER A O 1
ATOM 648 N N . GLY A 1 87 ? 17.620 -7.179 -6.499 1.00 84.12 87 GLY A N 1
ATOM 649 C CA . GLY A 1 87 ? 18.495 -6.518 -5.525 1.00 84.12 87 GLY A CA 1
ATOM 650 C C . GLY A 1 87 ? 17.929 -6.478 -4.103 1.00 84.12 87 GLY A C 1
ATOM 651 O O . GLY A 1 87 ? 18.504 -5.826 -3.239 1.00 84.12 87 GLY A O 1
ATOM 652 N N . GLY A 1 88 ? 16.796 -7.137 -3.859 1.00 82.88 88 GLY A N 1
ATOM 653 C CA . GLY A 1 88 ? 16.092 -7.144 -2.576 1.00 82.88 88 GLY A CA 1
ATOM 654 C C . GLY A 1 88 ? 14.589 -6.960 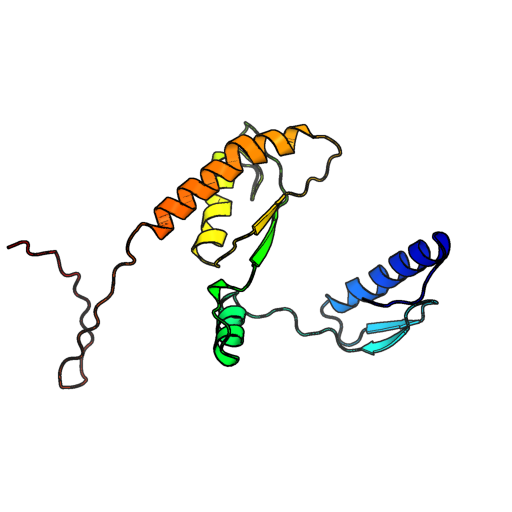-2.757 1.00 82.88 88 GLY A C 1
ATOM 655 O O . GLY A 1 88 ? 14.104 -6.895 -3.887 1.00 82.88 88 GLY A O 1
ATOM 656 N N . PHE A 1 89 ? 13.860 -6.872 -1.643 1.00 81.62 89 PHE A N 1
ATOM 657 C CA . PHE A 1 89 ? 12.409 -6.668 -1.649 1.00 81.62 89 PHE A CA 1
ATOM 658 C C . PHE A 1 89 ? 12.040 -5.415 -2.453 1.00 81.62 89 PHE A C 1
ATOM 660 O O . PHE A 1 89 ? 12.595 -4.338 -2.219 1.00 81.62 89 PHE A O 1
ATOM 667 N N . LEU A 1 90 ? 11.134 -5.569 -3.419 1.00 84.81 90 LEU A N 1
ATOM 668 C CA . LEU A 1 90 ? 10.691 -4.524 -4.343 1.00 84.81 90 LEU A CA 1
ATOM 669 C C . LEU A 1 90 ? 11.856 -3.783 -5.025 1.00 84.81 90 LEU A C 1
ATOM 671 O O . LEU A 1 90 ? 11.781 -2.590 -5.314 1.00 84.81 90 LEU A O 1
ATOM 675 N N . THR A 1 91 ? 12.954 -4.489 -5.289 1.00 87.56 91 THR A N 1
ATOM 676 C CA . THR A 1 91 ? 14.113 -3.979 -6.028 1.00 87.56 91 THR A CA 1
ATOM 677 C C . THR A 1 91 ? 14.483 -4.995 -7.094 1.00 87.56 91 THR A C 1
ATOM 679 O O . THR A 1 91 ? 15.113 -6.006 -6.792 1.00 87.56 91 THR A O 1
ATOM 682 N N . GLY A 1 92 ? 14.066 -4.760 -8.337 1.00 89.31 92 GLY A N 1
ATOM 683 C CA . GLY A 1 92 ? 14.196 -5.764 -9.393 1.00 89.31 92 GLY A CA 1
ATOM 684 C C . GLY A 1 92 ? 13.119 -5.671 -10.476 1.00 89.31 92 GLY A C 1
ATOM 685 O O . GLY A 1 92 ? 12.425 -4.650 -10.572 1.00 89.31 92 GLY A O 1
ATOM 686 N N . PRO A 1 93 ? 12.959 -6.735 -11.281 1.00 92.19 93 PRO A N 1
ATOM 687 C CA . PRO A 1 93 ? 12.088 -6.727 -12.449 1.00 92.19 93 PRO A CA 1
ATOM 688 C C . PRO A 1 93 ? 10.594 -6.758 -12.096 1.00 92.19 93 PRO A C 1
ATOM 690 O O . PRO A 1 93 ? 10.214 -7.277 -11.042 1.00 92.19 93 PRO A O 1
ATOM 693 N N . PRO A 1 94 ? 9.707 -6.293 -13.002 1.00 90.88 94 PRO A N 1
ATOM 694 C CA . PRO A 1 94 ? 8.251 -6.270 -12.799 1.00 90.88 94 PRO A CA 1
ATOM 695 C C . PRO A 1 94 ? 7.636 -7.605 -12.357 1.00 90.88 94 PRO A C 1
ATOM 697 O O . PRO A 1 94 ? 6.667 -7.635 -11.595 1.00 90.88 94 PRO A O 1
ATOM 700 N N . ARG A 1 95 ? 8.209 -8.729 -12.803 1.00 90.38 95 ARG A N 1
ATOM 701 C CA . ARG A 1 95 ? 7.760 -10.066 -12.399 1.00 90.38 95 ARG A CA 1
ATOM 702 C C . ARG A 1 95 ? 7.943 -10.303 -10.900 1.00 90.38 95 ARG A C 1
ATOM 704 O O . ARG A 1 95 ? 7.002 -10.737 -10.251 1.00 90.38 95 ARG A O 1
ATOM 711 N N . GLN A 1 96 ? 9.108 -9.955 -10.354 1.00 90.31 96 GLN A N 1
ATOM 712 C CA . GLN A 1 96 ? 9.369 -10.072 -8.919 1.00 90.31 96 GLN A CA 1
ATOM 713 C C . GLN A 1 96 ? 8.368 -9.232 -8.119 1.00 90.31 96 GLN A C 1
ATOM 715 O O . GLN A 1 96 ? 7.764 -9.721 -7.172 1.00 90.31 96 GLN A O 1
ATOM 720 N N . TRP A 1 97 ? 8.134 -7.990 -8.551 1.00 91.19 97 TRP A N 1
ATOM 721 C CA . TRP A 1 97 ? 7.132 -7.114 -7.943 1.00 91.19 97 TRP A CA 1
ATOM 722 C C . TRP A 1 97 ? 5.728 -7.721 -7.968 1.00 91.19 97 TRP A C 1
ATOM 724 O O . TRP A 1 97 ? 4.972 -7.567 -7.014 1.00 91.19 97 TRP A O 1
ATOM 734 N N . THR A 1 98 ? 5.366 -8.398 -9.057 1.00 92.12 98 THR A N 1
ATOM 735 C CA . THR A 1 98 ? 4.062 -9.057 -9.178 1.00 92.12 98 THR A CA 1
ATOM 736 C C . THR A 1 98 ? 3.908 -10.157 -8.134 1.00 92.12 98 THR A C 1
ATOM 738 O O . THR A 1 98 ? 2.882 -10.204 -7.455 1.00 92.12 98 THR A O 1
ATOM 741 N N . ASP A 1 99 ? 4.928 -10.997 -7.971 1.00 87.19 99 ASP A N 1
ATOM 742 C CA . ASP A 1 99 ? 4.922 -12.090 -6.998 1.00 87.19 99 ASP A CA 1
ATOM 743 C C . ASP A 1 99 ? 4.851 -11.535 -5.559 1.00 87.19 99 ASP A C 1
ATOM 745 O O . ASP A 1 99 ? 3.946 -11.882 -4.799 1.00 87.19 99 ASP A O 1
ATOM 749 N N . GLU A 1 100 ? 5.717 -10.572 -5.227 1.00 87.38 100 GLU A N 1
ATOM 750 C CA . GLU A 1 100 ? 5.818 -9.959 -3.891 1.00 87.38 100 GLU A CA 1
ATOM 751 C C . GLU A 1 100 ? 4.581 -9.142 -3.478 1.00 87.38 100 GLU A C 1
ATOM 753 O O . GLU A 1 100 ? 4.298 -8.992 -2.289 1.00 87.38 100 GLU A O 1
ATOM 758 N N . LEU A 1 101 ? 3.831 -8.584 -4.434 1.00 88.69 101 LEU A N 1
ATOM 759 C CA . LEU A 1 101 ? 2.601 -7.831 -4.150 1.00 88.69 101 LEU A CA 1
ATOM 760 C C . LEU A 1 101 ? 1.340 -8.701 -4.176 1.00 88.69 101 LEU A C 1
ATOM 762 O O . LEU A 1 101 ? 0.321 -8.306 -3.603 1.00 88.69 101 LEU A O 1
ATOM 766 N N . THR A 1 102 ? 1.390 -9.872 -4.814 1.00 88.38 102 THR A N 1
ATOM 767 C CA . THR A 1 102 ? 0.250 -10.797 -4.867 1.00 88.38 102 THR A CA 1
ATOM 768 C C . THR A 1 102 ? 0.002 -11.443 -3.511 1.00 88.38 102 THR A C 1
ATOM 770 O O . THR A 1 102 ? -1.149 -11.495 -3.075 1.00 88.38 102 THR A O 1
ATOM 773 N N . GLU A 1 103 ? 1.053 -11.905 -2.832 1.00 83.50 103 GLU A N 1
ATOM 774 C CA . GLU A 1 103 ? 0.937 -12.578 -1.533 1.00 83.50 103 GLU A CA 1
ATOM 775 C C . GLU A 1 103 ? 0.171 -11.707 -0.517 1.00 83.50 103 GLU A C 1
ATOM 777 O O . GLU A 1 103 ? -0.885 -12.145 -0.057 1.00 83.50 103 GLU A O 1
ATOM 782 N N . PRO A 1 104 ? 0.529 -10.431 -0.264 1.00 78.19 104 PRO A N 1
ATOM 783 C CA . PRO A 1 104 ? -0.230 -9.615 0.678 1.00 78.19 104 PRO A CA 1
ATOM 784 C C . PRO A 1 104 ? -1.688 -9.346 0.285 1.00 78.19 104 PRO A C 1
ATOM 786 O O . PRO A 1 104 ? -2.549 -9.170 1.151 1.00 78.19 104 PRO A O 1
ATOM 789 N N . ALA A 1 105 ? -1.985 -9.296 -1.016 1.00 82.56 105 ALA A N 1
ATOM 790 C CA . ALA A 1 105 ? -3.338 -9.077 -1.525 1.00 82.56 105 ALA A CA 1
ATOM 791 C C . ALA A 1 105 ? -4.242 -10.314 -1.386 1.00 82.56 105 ALA A C 1
ATOM 793 O O . ALA A 1 105 ? -5.470 -10.186 -1.282 1.00 82.56 105 ALA A O 1
ATOM 794 N N . VAL A 1 106 ? -3.648 -11.508 -1.398 1.00 83.06 106 VAL A N 1
ATOM 795 C CA . VAL A 1 106 ? -4.354 -12.784 -1.239 1.00 83.06 106 VAL A CA 1
ATOM 796 C C . VAL A 1 106 ? -4.419 -13.192 0.229 1.00 83.06 106 VAL A C 1
ATOM 798 O O . VAL A 1 106 ? -5.501 -13.517 0.709 1.00 83.06 106 VAL A O 1
ATOM 801 N N . GLU A 1 107 ? -3.296 -13.148 0.941 1.00 79.56 107 GLU A N 1
ATOM 802 C CA . GLU A 1 107 ? -3.187 -13.658 2.311 1.00 79.56 107 GLU A CA 1
ATOM 803 C C . GLU A 1 107 ? -3.741 -12.691 3.351 1.00 79.56 107 GLU A C 1
ATOM 805 O O . GLU A 1 107 ? -4.360 -13.114 4.325 1.00 79.56 107 GLU A O 1
ATOM 810 N N . PHE A 1 108 ? -3.563 -11.387 3.136 1.00 74.75 108 PHE A N 1
ATOM 811 C CA . PHE A 1 108 ? -3.908 -10.377 4.135 1.00 74.75 108 PHE A CA 1
ATOM 812 C C . PHE A 1 108 ? -5.025 -9.425 3.705 1.00 74.75 108 PHE A C 1
ATOM 814 O O . PHE A 1 108 ? -5.299 -8.427 4.375 1.00 74.75 108 PHE A O 1
ATOM 821 N N . GLY A 1 109 ? -5.670 -9.714 2.572 1.00 78.69 109 GLY A N 1
ATOM 822 C CA . GLY A 1 109 ? -6.816 -8.950 2.084 1.00 78.69 109 GLY A CA 1
ATOM 823 C C . GLY A 1 109 ? -6.495 -7.502 1.704 1.00 78.69 109 GLY A C 1
ATOM 824 O O . GLY A 1 109 ? -7.400 -6.668 1.707 1.00 78.69 109 GLY A O 1
ATOM 825 N N . MET A 1 110 ? -5.233 -7.180 1.393 1.00 83.31 110 MET A N 1
ATOM 826 C CA . MET A 1 110 ? -4.865 -5.854 0.884 1.00 83.31 110 MET A CA 1
ATOM 827 C C . MET A 1 110 ? -5.608 -5.565 -0.425 1.00 83.31 110 MET A C 1
ATOM 829 O O . MET A 1 110 ? -5.568 -6.365 -1.362 1.00 83.31 110 MET A O 1
ATOM 833 N N . ASP A 1 111 ? -6.283 -4.417 -0.495 1.00 82.69 111 ASP A N 1
ATOM 834 C CA . ASP A 1 111 ? -7.126 -4.051 -1.643 1.00 82.69 111 ASP A CA 1
ATOM 835 C C . ASP A 1 111 ? -6.649 -2.791 -2.376 1.00 82.69 111 ASP A C 1
ATOM 837 O O . ASP A 1 111 ? -7.007 -2.575 -3.536 1.00 82.69 111 ASP A O 1
ATOM 841 N N . THR A 1 112 ? -5.814 -1.974 -1.731 1.00 83.50 112 THR A N 1
ATOM 842 C CA . THR A 1 112 ? -5.324 -0.715 -2.286 1.00 83.50 112 THR A CA 1
ATOM 843 C C . THR A 1 112 ? -3.815 -0.615 -2.108 1.00 83.50 112 THR A C 1
ATOM 845 O O . THR A 1 112 ? -3.303 -0.665 -0.992 1.00 83.50 112 THR A O 1
ATOM 848 N N . LEU A 1 113 ? -3.098 -0.406 -3.213 1.00 82.19 113 LEU A N 1
ATOM 849 C CA . LEU A 1 113 ? -1.658 -0.159 -3.220 1.00 82.19 113 LEU A CA 1
ATOM 850 C C . LEU A 1 113 ? -1.395 1.287 -3.646 1.00 82.19 113 LEU A C 1
ATOM 852 O O . LEU A 1 113 ? -1.859 1.719 -4.701 1.00 82.19 113 LEU A O 1
ATOM 856 N N . VAL A 1 114 ? -0.658 2.026 -2.823 1.00 81.19 114 VAL A N 1
ATOM 857 C CA . VAL A 1 114 ? -0.237 3.404 -3.094 1.00 81.19 114 VAL A CA 1
ATOM 858 C C . VAL A 1 114 ? 1.249 3.382 -3.404 1.00 81.19 114 VAL A C 1
ATOM 860 O O . VAL A 1 114 ? 2.068 3.123 -2.527 1.00 81.19 114 VAL A O 1
ATOM 863 N N . PHE A 1 115 ? 1.604 3.622 -4.661 1.00 78.69 115 PHE A N 1
ATOM 864 C CA . PHE A 1 115 ? 2.996 3.613 -5.095 1.00 78.69 115 PHE A CA 1
ATOM 865 C C . PHE A 1 115 ? 3.661 4.956 -4.794 1.00 78.69 115 PHE A C 1
ATOM 867 O O . PHE A 1 115 ? 3.310 5.967 -5.397 1.00 78.69 115 PHE A O 1
ATOM 874 N N . GLY A 1 116 ? 4.642 4.947 -3.895 1.00 69.56 116 GLY A N 1
ATOM 875 C CA . GLY A 1 116 ? 5.528 6.081 -3.650 1.00 69.56 116 GLY A CA 1
ATOM 876 C C . GLY A 1 116 ? 6.839 5.948 -4.424 1.00 69.56 116 GLY A C 1
ATOM 877 O O . GLY A 1 116 ? 7.247 4.852 -4.822 1.00 69.56 116 GLY A O 1
ATOM 878 N N . THR A 1 117 ? 7.513 7.062 -4.677 1.00 64.75 117 THR A N 1
ATOM 879 C CA . THR A 1 117 ? 8.860 7.083 -5.269 1.00 64.75 117 THR A CA 1
ATOM 880 C C . THR A 1 117 ? 9.711 8.101 -4.532 1.00 64.75 117 THR A C 1
ATOM 882 O O . THR A 1 117 ? 9.187 9.067 -3.984 1.00 64.75 117 THR A O 1
ATOM 885 N N . GLU A 1 118 ? 11.012 7.834 -4.488 1.00 61.31 118 GLU A N 1
ATOM 886 C CA . GLU A 1 118 ? 12.008 8.723 -3.890 1.00 61.31 118 GLU A CA 1
ATOM 887 C C . GLU A 1 118 ? 12.487 9.812 -4.866 1.00 61.31 118 GLU A C 1
ATOM 889 O O . GLU A 1 118 ? 13.177 10.735 -4.450 1.00 61.31 118 GLU A O 1
ATOM 894 N N . ALA A 1 119 ? 12.123 9.722 -6.151 1.00 56.97 119 ALA A N 1
ATOM 895 C CA . ALA A 1 119 ? 12.571 10.623 -7.206 1.00 56.97 119 ALA A CA 1
ATOM 896 C C . ALA A 1 119 ? 11.416 11.423 -7.834 1.00 56.97 119 ALA A C 1
ATOM 898 O O . ALA A 1 119 ? 10.295 10.925 -7.973 1.00 56.97 119 ALA A O 1
ATOM 899 N N . ASP A 1 120 ? 11.743 12.626 -8.312 1.00 60.94 120 ASP A N 1
ATOM 900 C CA . ASP A 1 120 ? 10.875 13.486 -9.133 1.00 60.94 120 ASP A CA 1
ATOM 901 C C . ASP A 1 120 ? 10.714 12.980 -10.587 1.00 60.94 120 ASP A C 1
ATOM 903 O O . ASP A 1 120 ? 10.090 13.638 -11.420 1.00 60.94 120 ASP A O 1
ATOM 907 N N . ASP A 1 121 ? 11.272 11.809 -10.918 1.00 59.59 121 ASP A N 1
ATOM 908 C CA . ASP A 1 121 ? 11.154 11.192 -12.241 1.00 59.59 121 ASP A CA 1
ATOM 909 C C . ASP A 1 121 ? 9.792 10.481 -12.392 1.00 59.59 121 ASP A C 1
ATOM 911 O O . ASP A 1 121 ? 9.466 9.593 -11.594 1.00 59.59 121 ASP A O 1
ATOM 915 N N . PRO A 1 122 ? 8.979 10.821 -13.410 1.00 62.38 122 PRO A N 1
ATOM 916 C CA . PRO A 1 122 ? 7.709 10.158 -13.657 1.00 62.38 122 PRO A CA 1
ATOM 917 C C . PRO A 1 122 ? 7.831 8.755 -14.296 1.00 62.38 122 PRO A C 1
ATOM 919 O O . PRO A 1 122 ? 6.872 7.976 -14.257 1.00 62.38 122 PRO A O 1
ATOM 922 N N . ALA A 1 123 ? 8.972 8.394 -14.896 1.00 65.50 123 ALA A N 1
ATOM 923 C CA . ALA A 1 123 ? 9.131 7.140 -15.644 1.00 65.50 123 ALA A CA 1
ATOM 924 C C . ALA A 1 123 ? 8.859 5.851 -14.824 1.00 65.50 123 ALA A C 1
ATOM 926 O O . ALA A 1 123 ? 8.214 4.932 -15.349 1.00 65.50 123 ALA A O 1
ATOM 927 N N . PRO A 1 124 ? 9.240 5.753 -13.532 1.00 68.50 124 PRO A N 1
ATOM 928 C CA . PRO A 1 124 ? 8.885 4.621 -12.677 1.00 68.50 124 PRO A CA 1
ATOM 929 C C . PRO A 1 124 ? 7.373 4.409 -12.505 1.00 68.50 124 PRO A C 1
ATOM 931 O O . PRO A 1 124 ? 6.940 3.267 -12.330 1.00 68.50 124 PRO A O 1
ATOM 934 N N . TYR A 1 125 ? 6.543 5.459 -12.582 1.00 71.56 125 TYR A N 1
ATOM 935 C CA . TYR A 1 125 ? 5.087 5.310 -12.455 1.00 71.56 125 TYR A CA 1
ATOM 936 C C . TYR A 1 125 ? 4.467 4.617 -13.668 1.00 71.56 125 TYR A C 1
ATOM 938 O O . TYR A 1 125 ? 3.545 3.822 -13.494 1.00 71.56 125 TYR A O 1
ATOM 946 N N . HIS A 1 126 ? 4.982 4.868 -14.878 1.00 73.88 126 HIS A N 1
ATOM 947 C CA . HIS A 1 126 ? 4.449 4.252 -16.094 1.00 73.88 126 HIS A CA 1
ATOM 948 C C . HIS A 1 126 ? 4.601 2.726 -16.055 1.00 73.88 126 HIS A C 1
ATOM 950 O O . HIS A 1 126 ? 3.617 2.010 -16.229 1.00 73.88 126 HIS A O 1
ATOM 956 N N . ARG A 1 127 ? 5.797 2.212 -15.730 1.00 76.50 127 ARG A N 1
ATOM 957 C CA . ARG A 1 127 ? 6.027 0.758 -15.611 1.00 76.50 127 ARG A CA 1
ATOM 958 C C . ARG A 1 127 ? 5.166 0.124 -14.519 1.00 76.50 127 ARG A C 1
ATOM 960 O O . ARG A 1 127 ? 4.570 -0.931 -14.719 1.00 76.50 127 ARG A O 1
ATOM 967 N N . ARG A 1 128 ? 5.011 0.796 -13.375 1.00 79.94 128 ARG A N 1
ATOM 968 C CA . ARG A 1 128 ? 4.128 0.319 -12.297 1.00 79.94 128 ARG A CA 1
ATOM 969 C C . ARG A 1 128 ? 2.662 0.256 -12.730 1.00 79.94 128 ARG A C 1
ATOM 971 O O . ARG A 1 128 ? 1.981 -0.718 -12.417 1.00 79.94 128 ARG A O 1
ATOM 978 N N . ALA A 1 129 ? 2.182 1.266 -13.450 1.00 81.25 129 ALA A N 1
ATOM 979 C CA . ALA A 1 129 ? 0.795 1.348 -13.893 1.00 81.25 129 ALA A CA 1
ATOM 980 C C . ALA A 1 129 ? 0.468 0.377 -15.037 1.00 81.25 129 ALA A C 1
ATOM 982 O O . ALA A 1 129 ? -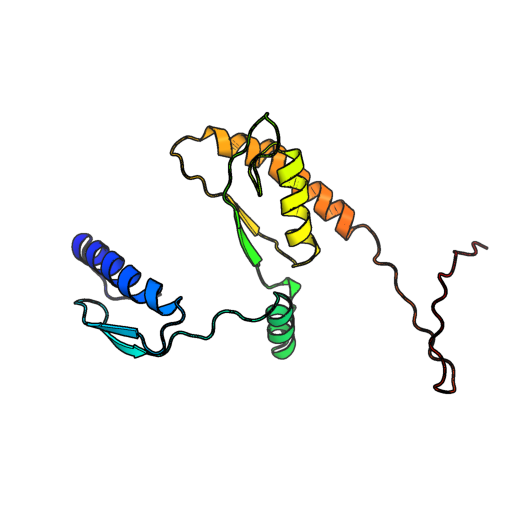0.626 -0.182 -15.056 1.00 81.25 129 ALA A O 1
ATOM 983 N N . VAL A 1 130 ? 1.398 0.188 -15.975 1.00 84.81 130 VAL A N 1
ATOM 984 C CA . VAL A 1 130 ? 1.156 -0.562 -17.217 1.00 84.81 130 VAL A CA 1
ATOM 985 C C . VAL A 1 130 ? 1.573 -2.028 -17.107 1.00 84.81 130 VAL A C 1
ATOM 987 O O . VAL A 1 130 ? 0.908 -2.881 -17.685 1.00 84.81 130 VAL A O 1
ATOM 990 N N . GLU A 1 131 ? 2.618 -2.348 -16.344 1.00 88.44 131 GLU A N 1
ATOM 991 C CA . GLU A 1 131 ? 3.142 -3.718 -16.258 1.00 88.44 131 GLU A CA 1
ATOM 992 C C . GLU A 1 131 ? 2.761 -4.389 -14.935 1.00 88.44 131 GLU A C 1
ATOM 994 O O . GLU A 1 131 ? 2.177 -5.470 -14.927 1.00 88.44 1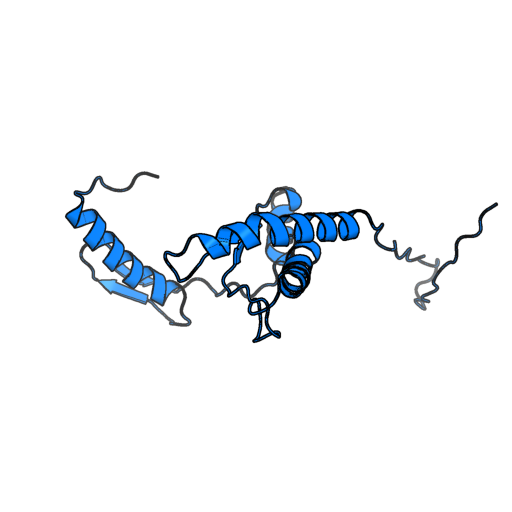31 GLU A O 1
ATOM 999 N N . ILE A 1 132 ? 3.039 -3.734 -13.803 1.00 89.75 132 ILE A N 1
ATOM 1000 C CA . ILE A 1 132 ? 2.911 -4.365 -12.479 1.00 89.75 132 ILE A CA 1
ATOM 1001 C C . ILE A 1 132 ? 1.449 -4.430 -12.025 1.00 89.75 132 ILE A C 1
ATOM 1003 O O . ILE A 1 132 ? 0.956 -5.494 -11.654 1.00 89.75 132 ILE A O 1
ATOM 1007 N N . ALA A 1 133 ? 0.727 -3.306 -12.038 1.00 88.50 133 ALA A N 1
ATOM 1008 C CA . ALA A 1 133 ? -0.634 -3.260 -11.503 1.00 88.50 133 ALA A CA 1
ATOM 1009 C C . ALA A 1 133 ? -1.610 -4.222 -12.219 1.00 88.50 133 ALA A C 1
ATOM 1011 O O . ALA A 1 133 ? -2.369 -4.902 -11.518 1.00 88.50 133 ALA A O 1
ATOM 1012 N N . PRO A 1 134 ? -1.611 -4.346 -13.563 1.00 89.94 134 PRO A N 1
ATOM 1013 C CA . PRO A 1 134 ? -2.449 -5.324 -14.252 1.00 89.94 134 PRO A CA 1
ATOM 1014 C C . PRO A 1 134 ? -2.048 -6.767 -13.931 1.00 89.94 134 PRO A C 1
ATOM 1016 O O . PRO A 1 134 ? -2.924 -7.577 -13.630 1.00 89.94 134 PRO A O 1
ATOM 1019 N N . ALA A 1 135 ? -0.745 -7.072 -13.902 1.00 91.56 135 ALA A N 1
ATOM 1020 C CA . ALA A 1 135 ? -0.244 -8.413 -13.603 1.00 91.56 135 ALA A CA 1
ATOM 1021 C C . ALA A 1 135 ? -0.604 -8.868 -12.177 1.00 91.56 135 ALA A C 1
ATOM 1023 O O . ALA A 1 135 ? -1.028 -10.010 -11.973 1.00 91.56 135 ALA A O 1
ATOM 1024 N N . VAL A 1 136 ? -0.525 -7.969 -11.188 1.00 90.06 136 VAL A N 1
ATOM 1025 C CA . VAL A 1 136 ? -0.981 -8.244 -9.814 1.00 90.06 136 VAL A CA 1
ATOM 1026 C C . VAL A 1 136 ? -2.484 -8.515 -9.795 1.00 90.06 136 VAL A C 1
ATOM 1028 O O . VAL A 1 136 ? -2.917 -9.513 -9.222 1.00 90.06 136 VAL A O 1
ATOM 1031 N N . ARG A 1 137 ? -3.300 -7.680 -10.458 1.00 87.88 137 ARG A N 1
ATOM 1032 C CA . ARG A 1 137 ? -4.762 -7.881 -10.518 1.00 87.88 137 ARG A CA 1
ATOM 1033 C C . ARG A 1 137 ? -5.130 -9.225 -11.132 1.00 87.88 137 ARG A C 1
ATOM 1035 O O . ARG A 1 137 ? -5.980 -9.925 -10.588 1.00 87.88 137 ARG A O 1
ATOM 1042 N N . GLU A 1 138 ? -4.489 -9.590 -12.236 1.00 91.00 138 GLU A N 1
ATOM 1043 C CA . GLU A 1 138 ? -4.719 -10.868 -12.906 1.00 91.00 138 GLU A CA 1
ATOM 1044 C C . GLU A 1 138 ? -4.333 -12.048 -12.009 1.00 91.00 138 GLU A C 1
ATOM 1046 O O . GLU A 1 138 ? -5.077 -13.023 -11.888 1.00 91.00 138 GLU A O 1
ATOM 1051 N N . THR A 1 139 ? -3.184 -11.961 -11.342 1.00 89.62 139 THR A N 1
ATOM 1052 C CA . THR A 1 139 ? -2.704 -13.019 -10.447 1.00 89.62 139 THR A CA 1
ATOM 1053 C C . THR A 1 139 ? -3.629 -13.177 -9.240 1.00 89.62 139 THR A C 1
ATOM 1055 O O . THR A 1 139 ? -4.081 -14.286 -8.955 1.00 89.62 139 THR A O 1
ATOM 1058 N N . VAL A 1 140 ? -4.033 -12.077 -8.600 1.00 88.19 140 VAL A N 1
ATOM 1059 C CA . VAL A 1 140 ? -5.013 -12.081 -7.502 1.00 88.19 140 VAL A CA 1
ATOM 1060 C C . VAL A 1 140 ? -6.360 -12.655 -7.950 1.00 88.19 140 VAL A C 1
ATOM 1062 O O . VAL A 1 140 ? -6.941 -13.475 -7.237 1.00 88.19 140 VAL A O 1
ATOM 1065 N N . ALA A 1 141 ? -6.853 -12.281 -9.134 1.00 87.38 141 ALA A N 1
ATOM 1066 C CA . ALA A 1 141 ? -8.094 -12.828 -9.681 1.00 87.38 141 ALA A CA 1
ATOM 1067 C C . ALA A 1 141 ? -8.002 -14.349 -9.875 1.00 87.38 141 ALA A C 1
ATOM 1069 O O . ALA A 1 141 ? -8.914 -15.072 -9.473 1.00 87.38 141 ALA A O 1
ATOM 1070 N N . ARG A 1 142 ? -6.874 -14.854 -10.396 1.00 88.00 142 ARG A N 1
ATOM 1071 C CA . ARG A 1 142 ? -6.616 -16.299 -10.510 1.00 88.00 142 ARG A CA 1
ATOM 1072 C C . ARG A 1 142 ? -6.604 -16.998 -9.150 1.00 88.00 142 ARG A C 1
ATOM 1074 O O . ARG A 1 142 ? -7.164 -18.085 -9.039 1.00 88.00 142 ARG A O 1
ATOM 1081 N N . HIS A 1 143 ? -6.013 -16.395 -8.119 1.00 84.56 143 HIS A N 1
ATOM 1082 C CA . HIS A 1 143 ? -6.027 -16.959 -6.763 1.00 84.56 143 HIS A CA 1
ATOM 1083 C C . HIS A 1 143 ? -7.433 -17.004 -6.158 1.00 84.56 143 HIS A C 1
ATOM 1085 O O . HIS A 1 143 ? -7.797 -18.007 -5.554 1.00 84.56 143 HIS A O 1
ATOM 1091 N N . ARG A 1 144 ? -8.238 -15.955 -6.353 1.00 80.44 144 ARG A N 1
ATOM 1092 C CA . ARG A 1 144 ? -9.608 -15.872 -5.818 1.00 80.44 144 ARG A CA 1
ATOM 1093 C C . ARG A 1 144 ? -10.610 -16.744 -6.578 1.00 80.44 144 ARG A C 1
ATOM 1095 O O . ARG A 1 144 ? -11.582 -17.197 -5.988 1.00 80.44 144 ARG A O 1
ATOM 1102 N N . ALA A 1 145 ? -10.372 -16.992 -7.866 1.00 78.62 145 ALA A N 1
ATOM 1103 C CA . ALA A 1 145 ? -11.192 -17.885 -8.683 1.00 78.62 145 ALA A CA 1
ATOM 1104 C C . ALA A 1 145 ? -10.933 -19.373 -8.397 1.00 78.62 145 ALA A C 1
ATOM 1106 O O . ALA A 1 145 ? -11.776 -20.214 -8.710 1.00 78.62 145 ALA A O 1
ATOM 1107 N N . ARG A 1 146 ? -9.777 -19.722 -7.813 1.00 67.38 146 ARG A N 1
ATOM 1108 C CA . ARG A 1 146 ? -9.513 -21.093 -7.374 1.00 67.38 146 ARG A CA 1
ATOM 1109 C C . ARG A 1 146 ? -10.400 -21.396 -6.163 1.00 67.38 146 ARG A C 1
ATOM 1111 O O . ARG A 1 146 ? -10.266 -20.715 -5.146 1.00 67.38 146 ARG A O 1
ATOM 1118 N N . PRO A 1 147 ? -11.284 -22.409 -6.231 1.00 43.66 147 PRO A N 1
ATOM 1119 C CA . PRO A 1 147 ? -12.028 -22.823 -5.056 1.00 43.66 147 PRO A CA 1
ATOM 1120 C C . PRO A 1 147 ? -11.023 -23.225 -3.980 1.00 43.66 147 PRO A C 1
ATOM 1122 O O . PRO A 1 147 ? -10.121 -24.025 -4.245 1.00 43.66 147 PRO A O 1
ATOM 1125 N N . ARG A 1 148 ? -11.156 -22.668 -2.769 1.00 48.16 148 ARG A N 1
ATOM 1126 C CA . ARG A 1 148 ? -10.397 -23.198 -1.634 1.00 48.16 148 ARG A CA 1
ATOM 1127 C C . ARG A 1 148 ? -10.762 -24.680 -1.508 1.00 48.16 148 ARG A C 1
ATOM 1129 O O . ARG A 1 148 ? -11.958 -24.979 -1.563 1.00 48.16 148 ARG A O 1
ATOM 1136 N N . PRO A 1 149 ? -9.799 -25.599 -1.326 1.00 43.91 149 PRO A N 1
ATOM 1137 C CA . PRO A 1 149 ? -10.130 -26.960 -0.944 1.00 43.91 149 PRO A CA 1
ATOM 1138 C C . PRO A 1 149 ? -10.993 -26.878 0.314 1.00 43.91 149 PRO A C 1
ATOM 1140 O O . PRO A 1 149 ? -10.559 -26.356 1.342 1.00 43.91 149 PRO A O 1
ATOM 1143 N N . VAL A 1 150 ? -12.251 -27.295 0.207 1.00 42.66 150 VAL A N 1
ATOM 1144 C CA . VAL A 1 150 ? -13.097 -27.447 1.383 1.00 42.66 150 VAL A CA 1
ATOM 1145 C C . VAL A 1 150 ? -12.593 -28.708 2.061 1.00 42.66 150 VAL A C 1
ATOM 1147 O O . VAL A 1 150 ? -12.838 -29.813 1.580 1.00 42.66 150 VAL A O 1
ATOM 1150 N N . GLU A 1 151 ? -11.835 -28.549 3.141 1.00 38.66 151 GLU A N 1
ATOM 1151 C CA . GLU A 1 151 ? -11.537 -29.666 4.027 1.00 38.66 151 GLU A CA 1
ATOM 1152 C C . GLU A 1 151 ? -12.842 -30.014 4.752 1.00 38.66 151 GLU A C 1
ATOM 1154 O O . GLU A 1 151 ? -13.263 -29.340 5.694 1.00 38.66 151 GLU A O 1
ATOM 1159 N N . VAL A 1 152 ? -13.554 -31.017 4.235 1.00 45.19 152 VAL A N 1
ATOM 1160 C CA . VAL A 1 152 ? -14.755 -31.543 4.881 1.00 45.19 152 VAL A CA 1
ATOM 1161 C C . VAL A 1 152 ? -14.296 -32.431 6.027 1.00 45.19 152 VAL A C 1
ATOM 1163 O O . VAL A 1 152 ? -13.916 -33.584 5.838 1.00 45.19 152 VAL A O 1
ATOM 1166 N N . ILE A 1 153 ? -14.326 -31.882 7.235 1.00 49.09 153 ILE A N 1
ATOM 1167 C CA . ILE A 1 153 ? -14.145 -32.656 8.458 1.00 49.09 153 ILE A CA 1
ATOM 1168 C C . ILE A 1 153 ? -15.438 -33.447 8.693 1.00 49.09 153 ILE A C 1
ATOM 1170 O O . ILE A 1 153 ? -16.469 -32.880 9.057 1.00 49.09 153 ILE A O 1
ATOM 1174 N N . HIS A 1 154 ? -15.398 -34.764 8.496 1.00 42.69 154 HIS A N 1
ATOM 1175 C CA . HIS A 1 154 ? -16.467 -35.651 8.951 1.00 42.69 154 HIS A CA 1
ATOM 1176 C C . HIS A 1 154 ? -16.287 -35.959 10.439 1.00 42.69 154 HIS A C 1
ATOM 1178 O O . HIS A 1 154 ? -15.364 -36.671 10.831 1.00 42.69 154 HIS A O 1
ATOM 1184 N N . ALA A 1 155 ? -17.189 -35.441 11.274 1.00 40.44 155 ALA A N 1
ATOM 1185 C CA . ALA A 1 155 ? -17.296 -35.874 12.659 1.00 40.44 155 ALA A CA 1
ATOM 1186 C C . ALA A 1 155 ? -17.925 -37.277 12.693 1.00 40.44 155 ALA A C 1
ATOM 1188 O O . ALA A 1 155 ? -19.116 -37.440 12.426 1.00 40.44 155 ALA A O 1
ATOM 1189 N N . GLY A 1 156 ? -17.120 -38.298 12.993 1.00 43.50 156 GLY A N 1
ATOM 1190 C CA . GLY A 1 156 ? -17.639 -39.622 13.333 1.00 43.50 156 GLY A CA 1
ATOM 1191 C C . GLY A 1 156 ? -18.445 -39.571 14.644 1.00 43.50 156 GLY A C 1
ATOM 1192 O O . GLY A 1 156 ? -18.152 -38.735 15.501 1.00 43.50 156 GLY A O 1
ATOM 1193 N N . PRO A 1 157 ? -19.442 -40.452 14.845 1.00 50.38 157 PRO A N 1
ATOM 1194 C CA . PRO A 1 157 ? -20.373 -40.387 15.980 1.00 50.38 157 PRO A CA 1
ATOM 1195 C C . PRO A 1 157 ? -19.757 -40.680 17.364 1.00 50.38 157 PRO A C 1
ATOM 1197 O O . PRO A 1 157 ? -20.462 -40.632 18.366 1.00 50.38 157 PRO A O 1
ATOM 1200 N N . THR A 1 158 ? -18.453 -40.939 17.465 1.00 52.31 158 THR A N 1
ATOM 1201 C CA . THR A 1 158 ? -17.754 -41.145 18.741 1.00 52.31 158 THR A CA 1
ATOM 1202 C C . THR A 1 158 ? -16.359 -40.536 18.657 1.00 52.31 158 THR A C 1
ATOM 1204 O O . THR A 1 158 ? -15.559 -40.941 17.816 1.00 52.31 158 THR A O 1
ATOM 1207 N N . GLY A 1 159 ? -16.093 -39.531 19.495 1.00 46.16 159 GLY A N 1
ATOM 1208 C CA . GLY A 1 159 ? -14.923 -38.651 19.445 1.00 46.16 159 GLY A CA 1
ATOM 1209 C C . GLY A 1 159 ? -13.574 -39.300 19.755 1.00 46.16 159 GLY A C 1
ATOM 1210 O O . GLY A 1 159 ? -12.949 -38.960 20.756 1.00 46.16 159 GLY A O 1
ATOM 1211 N N . THR A 1 160 ? -13.070 -40.142 18.854 1.00 42.84 160 THR A N 1
ATOM 1212 C CA . THR A 1 160 ? -11.666 -40.559 18.884 1.00 42.84 160 THR A CA 1
ATOM 1213 C C . THR A 1 160 ? -11.139 -40.826 17.470 1.00 42.84 160 THR A C 1
ATOM 1215 O O . THR A 1 160 ? -11.672 -41.664 16.754 1.00 42.84 160 THR A O 1
ATOM 1218 N N . ALA A 1 161 ? -10.052 -40.123 17.125 1.00 37.88 161 ALA A N 1
ATOM 1219 C CA . ALA A 1 161 ? -9.246 -40.163 15.894 1.00 37.88 161 ALA A CA 1
ATOM 1220 C C . ALA A 1 161 ? -9.727 -39.318 14.689 1.00 37.88 161 ALA A C 1
ATOM 1222 O O . ALA A 1 161 ? -10.594 -39.698 13.907 1.00 37.88 161 ALA A O 1
ATOM 1223 N N . TRP A 1 162 ? -9.047 -38.181 14.502 1.00 36.25 162 TRP A N 1
ATOM 1224 C CA . TRP A 1 162 ? -9.059 -37.366 13.287 1.00 36.25 162 TRP A CA 1
ATOM 1225 C C . TRP A 1 162 ? -8.225 -38.063 12.203 1.00 36.25 162 TRP A C 1
ATOM 1227 O O . TRP A 1 162 ? -7.004 -38.143 12.326 1.00 36.25 162 TRP A O 1
ATOM 1237 N N . SER A 1 163 ? -8.860 -38.571 11.147 1.00 47.31 163 SER A N 1
ATOM 1238 C CA . SER A 1 163 ? -8.161 -39.090 9.965 1.00 47.31 163 SER A CA 1
ATOM 1239 C C . SER A 1 163 ? -8.278 -38.088 8.819 1.00 47.31 163 SER A C 1
ATOM 1241 O O . SER A 1 163 ? -9.385 -37.735 8.413 1.00 47.31 163 SER A O 1
ATOM 1243 N N . ARG A 1 164 ? -7.133 -37.627 8.299 1.00 38.34 164 ARG A N 1
ATOM 1244 C CA . ARG A 1 164 ? -7.064 -36.830 7.067 1.00 38.34 164 ARG A CA 1
ATOM 1245 C C . ARG A 1 164 ? -7.117 -37.783 5.878 1.00 38.34 164 ARG A C 1
ATOM 1247 O O . ARG A 1 164 ? -6.210 -38.594 5.714 1.00 38.34 164 ARG A O 1
ATOM 1254 N N . SER A 1 165 ? -8.137 -37.660 5.035 1.00 45.72 165 SER A N 1
ATOM 1255 C CA . SER A 1 165 ? -8.132 -38.287 3.711 1.00 45.72 165 SER A CA 1
ATOM 1256 C C . SER A 1 165 ? -8.534 -37.269 2.652 1.00 45.72 165 SER A C 1
ATOM 1258 O O . SER A 1 165 ? -9.526 -36.557 2.796 1.00 45.72 165 SER A O 1
ATOM 1260 N N . THR A 1 166 ? -7.726 -37.174 1.601 1.00 37.72 166 THR A N 1
ATOM 1261 C CA . THR A 1 166 ? -8.010 -36.394 0.398 1.00 37.72 166 THR A CA 1
ATOM 1262 C C . THR A 1 166 ? -8.953 -37.221 -0.471 1.00 37.72 166 THR A C 1
ATOM 1264 O O . THR A 1 166 ? -8.537 -38.207 -1.072 1.00 37.72 166 THR A O 1
ATOM 1267 N N . GLY A 1 167 ? -10.237 -36.862 -0.500 1.00 37.66 167 GLY A N 1
ATOM 1268 C CA . GLY A 1 167 ? -11.215 -37.515 -1.368 1.00 37.66 167 GLY A CA 1
ATOM 1269 C C . GLY A 1 167 ? -11.021 -37.096 -2.825 1.00 37.66 167 GLY A C 1
ATOM 1270 O O . GLY A 1 167 ? -11.180 -35.922 -3.160 1.00 37.66 167 GLY A O 1
ATOM 1271 N N . GLU A 1 168 ? -10.682 -38.047 -3.691 1.00 44.66 168 GLU A N 1
ATOM 1272 C CA . GLU A 1 168 ? -10.700 -37.867 -5.143 1.00 44.66 168 GLU A CA 1
ATOM 1273 C C . GLU A 1 168 ? -12.148 -37.920 -5.656 1.00 44.66 168 GLU A C 1
ATOM 1275 O O . GLU A 1 168 ? -12.975 -38.685 -5.153 1.00 44.66 168 GLU A O 1
ATOM 1280 N N . ARG A 1 169 ? -12.486 -37.066 -6.631 1.00 41.38 169 ARG A N 1
ATOM 1281 C CA . ARG A 1 169 ? -13.852 -36.982 -7.162 1.00 41.38 169 ARG A CA 1
ATOM 1282 C C . ARG A 1 169 ? -14.209 -38.256 -7.922 1.00 41.38 169 ARG A C 1
ATOM 1284 O O . ARG A 1 169 ? -13.653 -38.516 -8.984 1.00 41.38 169 ARG A O 1
ATOM 1291 N N . VAL A 1 170 ? -15.208 -38.981 -7.429 1.00 39.75 170 VAL A N 1
ATOM 1292 C CA . VAL A 1 170 ? -15.897 -40.025 -8.193 1.00 39.75 170 VAL A CA 1
ATOM 1293 C C . VAL A 1 170 ? -16.967 -39.334 -9.041 1.00 39.75 170 VAL A C 1
ATOM 1295 O O . VAL A 1 170 ? -17.938 -38.808 -8.501 1.00 39.75 170 VAL A O 1
ATOM 1298 N N . ASN A 1 171 ? -16.762 -39.267 -10.357 1.00 40.66 171 ASN A N 1
ATOM 1299 C CA . ASN A 1 171 ? -17.803 -38.850 -11.298 1.00 40.66 171 ASN A CA 1
ATOM 1300 C C . ASN A 1 171 ? -18.639 -40.086 -11.664 1.00 40.66 171 ASN A C 1
ATOM 1302 O O . ASN A 1 171 ? -18.085 -41.052 -12.191 1.00 40.66 171 ASN A O 1
ATOM 1306 N N . GLY A 1 172 ? -19.940 -40.037 -11.378 1.00 40.03 172 GLY A N 1
ATOM 1307 C CA . GLY A 1 172 ? -20.967 -40.895 -11.974 1.00 40.03 172 GLY A CA 1
ATOM 1308 C C . GLY A 1 172 ? -21.804 -40.095 -12.959 1.00 40.03 172 GLY A C 1
ATOM 1309 O O . GLY A 1 172 ? -21.920 -38.866 -12.743 1.00 40.03 172 GLY A O 1
#

Radius of gyration: 24.05 Å; chains: 1; bounding box: 40×73×47 Å

InterPro domains:
  IPR036661 Luciferase-like domain superfamily [G3DSA:3.20.20.30] (1-55)
  IPR036661 Luciferase-like domain superfamily [SSF51679] (7-142)

Sequence (172 aa):
MGGPSRTPGEAASALEEAVDVIRPMWSDERSVRHAGRHYHLAGVHPGPRPVHPMGRIDEGAAEVGREPATVRRVRNVFGTVTDGPSGGFLTGPPRQWTDELTEPAVEFGMDTLVFGTEADDPAPYHRRAVEIAPAVRETVARHRARPRPVEVIHAGPTGTAWSRSTGERVNG

Secondary structure (DSSP, 8-state):
--PPP--HHHHHHHHHHHHHHHHHHTSS-S-EEEE-SS-EEEEEPPPPP--S-THHHHHHHHHTT--GGGS--EEEE--EE-SSS--BTTEE-HHHHHHHHHHHHHHS---EEEE--SSS-SHHHHHIIIIIHHHHHHHHHHHHHSPP--------SS--------PPP---

Organism: NCBI:txid516124

pLDDT: mean 74.4, std 16.58, range [36.25, 93.88]